Protein AF-A0A0D2MTF6-F1 (afdb_monomer)

Nearest PDB structures (foldseek):
  7ek3-assembly1_A  TM=9.331E-01  e=1.609E-04  Malus domestica
  7ek2-assembly1_A  TM=9.372E-01  e=3.142E-04  Malus domestica
  6ivl-assembly1_D  TM=9.006E-01  e=2.302E-02  Klebsiella pneumoniae
  5x87-assembly1_D  TM=8.669E-01  e=1.948E-02  Klebsiella pneumoniae
  6iv1-assembly1_B  TM=8.746E-01  e=4.021E-02  Klebsiella pneumoniae IS53

Radius of gyration: 13.47 Å; Cα contacts (8 Å, |Δi|>4): 97; chains: 1; bounding box: 33×24×36 Å

Secondary structure (DSSP, 8-state):
--S-GGGTTHHHHHHHHHHHHHHHHHHHTSTT--HHHHHTTTS-HHHHHHHHT-SSHHHHHHHHHHHHHHHTT--HHHHHHHHHHHHHHHHHHH-

Foldseek 3Di:
DQFDPVLPVLVLVLVLLVLLLVLLLVLVPDPNRDSLVSNVVRDDPVLSVQLVPDPQNSVSSLVSNLVSLVVRPGDPVSSVVVVVVSVVSVVSSVD

Solvent-accessible surface area (backbone atoms only — not comparable to full-atom values): 5301 Å² total; per-residue (Å²): 120,80,51,41,82,96,30,48,77,47,54,64,52,42,53,42,32,53,53,43,22,59,51,24,42,59,19,68,77,35,97,85,41,56,47,61,76,72,32,65,88,64,41,54,75,72,57,42,49,56,31,69,74,37,93,56,34,26,48,45,27,48,54,52,37,51,53,46,54,70,69,26,68,42,55,69,69,60,45,53,54,50,52,57,54,50,55,61,50,47,56,71,55,75,109

Mean predicted aligned error: 3.74 Å

Organism: NCBI:txid145388

InterPro domains:
  IPR044669 Voltage-dependent anion channel-forming protein YneE/VCCN1/2-like [PF25539] (6-90)

Structure (mmCIF, N/CA/C/O backbone):
data_AF-A0A0D2MTF6-F1
#
_entry.id   AF-A0A0D2MTF6-F1
#
loop_
_atom_site.group_PDB
_atom_site.id
_atom_site.type_symbol
_atom_site.label_atom_id
_atom_site.label_alt_id
_atom_site.label_comp_id
_atom_site.label_asym_id
_atom_site.label_entity_id
_atom_site.label_seq_id
_atom_site.pdbx_PDB_ins_code
_atom_site.Cartn_x
_atom_site.Cartn_y
_atom_site.Cartn_z
_atom_site.occupancy
_atom_site.B_iso_or_equiv
_atom_site.auth_seq_id
_atom_site.auth_comp_id
_atom_site.auth_asym_id
_atom_site.auth_atom_id
_atom_site.pdbx_PDB_model_num
ATOM 1 N N . MET A 1 1 ? 7.782 7.193 -18.579 1.00 54.69 1 MET A N 1
ATOM 2 C CA . MET A 1 1 ? 6.918 6.540 -17.567 1.00 54.69 1 MET A CA 1
ATOM 3 C C . MET A 1 1 ? 7.709 6.468 -16.273 1.00 54.69 1 MET A C 1
ATOM 5 O O . MET A 1 1 ? 8.910 6.284 -16.370 1.00 54.69 1 MET A O 1
ATOM 9 N N . LEU A 1 2 ? 7.075 6.645 -15.106 1.00 71.19 2 LEU A N 1
ATOM 10 C CA . LEU A 1 2 ? 7.773 6.537 -13.814 1.00 71.19 2 LEU A CA 1
ATOM 11 C C . LEU A 1 2 ? 8.305 5.107 -13.591 1.00 71.19 2 LEU A C 1
ATOM 13 O O . LEU A 1 2 ? 9.431 4.945 -13.153 1.00 71.19 2 LEU A O 1
ATOM 17 N N . PHE A 1 3 ? 7.508 4.097 -13.960 1.00 84.75 3 PHE A N 1
ATOM 18 C CA . PHE A 1 3 ? 7.852 2.677 -13.858 1.00 84.75 3 PHE A CA 1
ATOM 19 C C . PHE A 1 3 ? 8.535 2.181 -15.143 1.00 84.75 3 PHE A C 1
ATOM 21 O O . PHE A 1 3 ? 8.002 2.451 -16.229 1.00 84.75 3 PHE A O 1
ATOM 28 N N . PRO A 1 4 ? 9.650 1.436 -15.041 1.00 87.56 4 PRO A N 1
ATOM 29 C CA . PRO A 1 4 ? 10.208 0.675 -16.152 1.00 87.56 4 PRO A CA 1
ATOM 30 C C . PRO A 1 4 ? 9.193 -0.331 -16.725 1.00 87.56 4 PRO A C 1
ATOM 32 O O . PRO A 1 4 ? 8.354 -0.838 -15.970 1.00 87.56 4 PRO A O 1
ATOM 35 N N . PRO A 1 5 ? 9.238 -0.644 -18.035 1.00 88.38 5 PRO A N 1
ATOM 36 C CA . PRO A 1 5 ? 8.309 -1.586 -18.664 1.00 88.38 5 PRO A CA 1
ATOM 37 C C . PRO A 1 5 ? 8.249 -2.954 -17.973 1.00 88.38 5 PRO A C 1
ATOM 39 O O . PRO A 1 5 ? 7.161 -3.49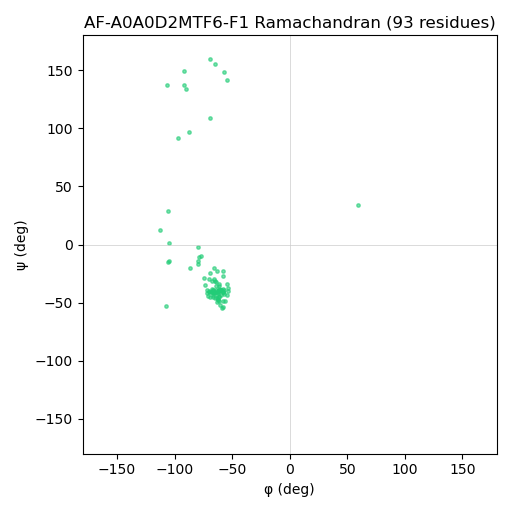5 -17.786 1.00 88.38 5 PRO A O 1
ATOM 42 N N . GLU A 1 6 ? 9.394 -3.477 -17.533 1.00 90.81 6 GLU A N 1
ATOM 43 C CA . GLU A 1 6 ? 9.521 -4.749 -16.814 1.00 90.81 6 GLU A CA 1
ATOM 44 C C . GLU A 1 6 ? 8.800 -4.758 -15.455 1.00 90.81 6 GLU A C 1
ATOM 46 O O . GLU A 1 6 ? 8.391 -5.813 -14.975 1.00 90.81 6 GLU A O 1
ATOM 51 N N . HIS A 1 7 ? 8.563 -3.580 -14.871 1.00 91.19 7 HIS A N 1
ATOM 52 C CA . HIS A 1 7 ? 7.902 -3.398 -13.577 1.00 91.19 7 HIS A CA 1
ATOM 53 C C . HIS A 1 7 ? 6.530 -2.720 -13.698 1.00 91.19 7 HIS A C 1
ATOM 55 O O . HIS A 1 7 ? 5.939 -2.318 -12.694 1.00 91.19 7 HIS A O 1
ATOM 61 N N . ALA A 1 8 ? 5.970 -2.604 -14.907 1.00 89.44 8 ALA A N 1
ATOM 62 C CA . ALA A 1 8 ? 4.698 -1.914 -15.136 1.00 89.44 8 ALA A CA 1
ATOM 63 C C . ALA A 1 8 ? 3.523 -2.510 -14.331 1.00 89.44 8 ALA A C 1
ATOM 65 O O . ALA A 1 8 ? 2.597 -1.784 -13.962 1.00 89.44 8 ALA A O 1
ATOM 66 N N . ALA A 1 9 ? 3.586 -3.806 -14.003 1.00 91.88 9 ALA A N 1
ATOM 67 C CA . ALA A 1 9 ? 2.603 -4.499 -13.169 1.00 91.88 9 ALA A CA 1
ATOM 68 C C . ALA A 1 9 ? 2.563 -4.000 -11.711 1.00 91.88 9 ALA A C 1
ATOM 70 O O . ALA A 1 9 ? 1.548 -4.166 -11.041 1.00 91.88 9 ALA A O 1
ATOM 71 N N . LEU A 1 10 ? 3.617 -3.338 -11.219 1.00 93.06 10 LEU A N 1
ATOM 72 C CA . LEU A 1 10 ? 3.659 -2.793 -9.857 1.00 93.06 10 LEU A CA 1
ATOM 73 C C . LEU A 1 10 ? 2.911 -1.463 -9.721 1.00 93.06 10 LEU A C 1
ATOM 75 O O . LEU A 1 10 ? 2.529 -1.073 -8.619 1.00 93.06 10 LEU A O 1
ATOM 79 N N . LYS A 1 11 ? 2.621 -0.781 -10.832 1.00 91.69 11 LYS A N 1
ATOM 80 C CA . LYS A 1 11 ? 1.828 0.452 -10.823 1.00 91.69 11 LYS A CA 1
ATOM 81 C C . LYS A 1 11 ? 0.407 0.253 -10.263 1.00 91.69 11 LYS A C 1
ATOM 83 O O . LYS A 1 11 ? 0.032 1.014 -9.369 1.00 91.69 11 LYS A O 1
ATOM 88 N N . PRO A 1 12 ? -0.409 -0.711 -10.743 1.00 94.06 12 PRO A N 1
ATOM 89 C CA . PRO A 1 12 ? -1.728 -0.956 -10.159 1.00 94.06 12 PRO A CA 1
ATOM 90 C C . PRO A 1 12 ? -1.647 -1.451 -8.709 1.00 94.06 12 PRO A C 1
ATOM 92 O O . PRO A 1 12 ? -2.514 -1.096 -7.916 1.00 94.06 12 PRO A O 1
ATOM 95 N N . VAL A 1 13 ? -0.589 -2.182 -8.339 1.00 94.81 13 VAL A N 1
ATOM 96 C CA . VAL A 1 13 ? -0.339 -2.599 -6.948 1.00 94.81 13 VAL A CA 1
ATOM 97 C C . VAL A 1 13 ? -0.127 -1.375 -6.054 1.00 94.81 13 VAL A C 1
ATOM 99 O O . VAL A 1 13 ? -0.823 -1.219 -5.053 1.00 94.81 13 VAL A O 1
ATOM 102 N N . LEU A 1 14 ? 0.745 -0.441 -6.449 1.00 93.75 14 LEU A N 1
ATOM 103 C CA . LEU A 1 14 ? 0.976 0.791 -5.690 1.00 93.75 14 LEU A CA 1
ATOM 104 C C . LEU A 1 14 ? -0.299 1.641 -5.576 1.00 93.75 14 LEU A C 1
ATOM 106 O O . LEU A 1 14 ? -0.584 2.196 -4.514 1.00 93.75 14 LEU A O 1
ATOM 110 N N . ALA A 1 15 ? -1.089 1.726 -6.650 1.00 94.19 15 ALA A N 1
ATOM 111 C CA . ALA A 1 15 ? -2.357 2.454 -6.649 1.00 94.19 15 ALA A CA 1
ATOM 112 C C . ALA A 1 15 ? -3.367 1.833 -5.669 1.00 94.19 15 ALA A C 1
ATOM 114 O O . ALA A 1 15 ? -3.969 2.546 -4.866 1.00 94.19 15 ALA A O 1
ATOM 115 N N . ARG A 1 16 ? -3.505 0.503 -5.688 1.00 96.19 16 ARG A N 1
ATOM 116 C CA . ARG A 1 16 ? -4.351 -0.259 -4.763 1.00 96.19 16 ARG A CA 1
ATOM 117 C C . ARG A 1 16 ? -3.958 -0.011 -3.305 1.00 96.19 16 ARG A C 1
ATOM 119 O O . ARG A 1 16 ? -4.817 0.334 -2.493 1.00 96.19 16 ARG A O 1
ATOM 126 N N . TRP A 1 17 ? -2.666 -0.097 -2.990 1.00 96.81 17 TRP A N 1
ATOM 127 C CA . TRP A 1 17 ? -2.158 0.149 -1.638 1.00 96.81 17 TRP A CA 1
ATOM 128 C C . TRP A 1 17 ? -2.301 1.608 -1.190 1.00 96.81 17 TRP A C 1
ATOM 130 O O . TRP A 1 17 ? -2.578 1.855 -0.020 1.00 96.81 17 TRP A O 1
ATOM 140 N N . SER A 1 18 ? -2.236 2.570 -2.116 1.00 94.88 18 SER A N 1
ATOM 141 C CA . SER A 1 18 ? -2.496 3.988 -1.817 1.00 94.88 18 SER A CA 1
ATOM 142 C C . SER A 1 18 ? -3.938 4.218 -1.348 1.00 94.88 18 SER A C 1
ATOM 144 O O . SER A 1 18 ? -4.181 4.931 -0.373 1.00 94.88 18 SER A O 1
ATOM 146 N N . VAL A 1 19 ? -4.915 3.583 -2.009 1.00 95.75 19 VAL A N 1
ATOM 147 C CA . VAL A 1 19 ? -6.324 3.644 -1.584 1.00 95.75 19 VAL A CA 1
ATOM 148 C C . VAL A 1 19 ? -6.508 2.916 -0.251 1.00 95.75 19 VAL A C 1
ATOM 150 O O . VAL A 1 19 ? -7.205 3.422 0.632 1.00 95.75 19 VAL A O 1
ATOM 153 N N . ALA A 1 20 ? -5.859 1.760 -0.080 1.00 96.19 20 ALA A N 1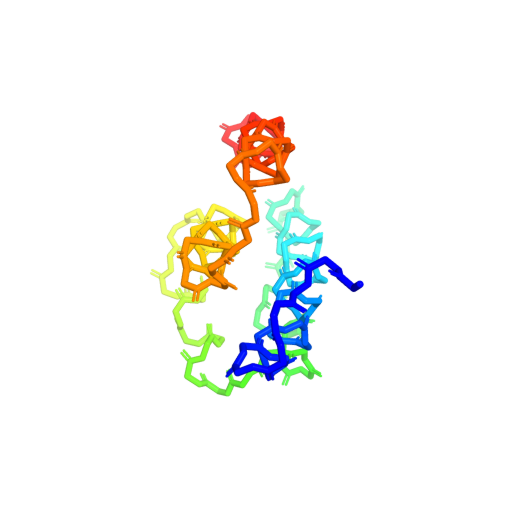
ATOM 154 C CA . ALA A 1 20 ? -5.920 0.998 1.161 1.00 96.19 20 ALA A CA 1
ATOM 155 C C . ALA A 1 20 ? -5.359 1.778 2.359 1.00 96.19 20 ALA A C 1
ATOM 157 O O . ALA A 1 20 ? -5.964 1.755 3.430 1.00 96.19 20 ALA A O 1
ATOM 158 N N . PHE A 1 21 ? -4.270 2.531 2.184 1.00 95.75 21 PHE A N 1
ATOM 159 C CA . PHE A 1 21 ? -3.739 3.426 3.213 1.00 95.75 21 PHE A CA 1
ATOM 160 C C . PHE A 1 21 ? -4.775 4.473 3.646 1.00 95.75 21 PHE A C 1
ATOM 162 O O . PHE A 1 21 ? -5.128 4.543 4.820 1.00 95.75 21 PHE A O 1
ATOM 169 N N . ALA A 1 22 ? -5.344 5.235 2.708 1.00 94.31 22 ALA A N 1
ATOM 170 C CA . ALA A 1 22 ? -6.309 6.283 3.050 1.00 94.31 22 ALA A CA 1
ATOM 171 C C . ALA A 1 22 ? -7.551 5.727 3.776 1.00 94.31 22 ALA A C 1
ATOM 173 O O . ALA A 1 22 ? -8.069 6.329 4.720 1.00 94.31 22 ALA A O 1
ATOM 174 N N . ARG A 1 23 ? -8.032 4.553 3.347 1.00 94.94 23 ARG A N 1
ATOM 175 C CA . ARG A 1 23 ? -9.195 3.876 3.939 1.00 94.94 23 ARG A CA 1
ATOM 176 C C . ARG A 1 23 ? -8.888 3.289 5.311 1.00 94.94 23 ARG A C 1
ATOM 178 O O . ARG A 1 23 ? -9.700 3.451 6.220 1.00 94.94 23 ARG A O 1
ATOM 185 N N . SER A 1 24 ? -7.720 2.670 5.468 1.00 93.62 24 SER A N 1
ATOM 186 C CA . SER A 1 24 ? -7.277 2.130 6.753 1.00 93.62 24 SER A CA 1
ATOM 187 C C . SER A 1 24 ? -7.012 3.228 7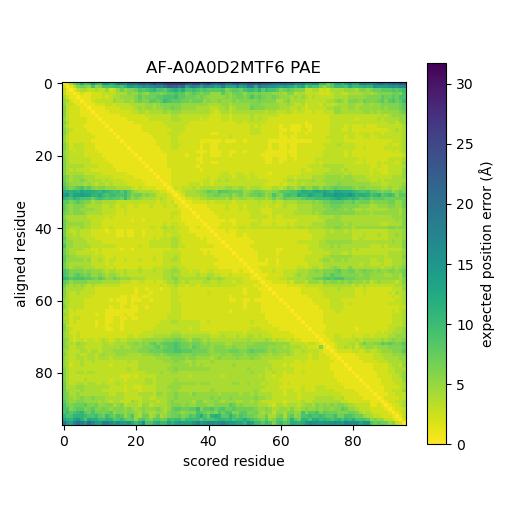.770 1.00 93.62 24 SER A C 1
ATOM 189 O O . SER A 1 24 ? -7.437 3.071 8.905 1.00 93.62 24 SER A O 1
ATOM 191 N N . LEU A 1 25 ? -6.427 4.359 7.369 1.00 92.75 25 LEU A N 1
ATOM 192 C CA . LEU A 1 25 ? -6.257 5.525 8.236 1.00 92.75 25 LEU A CA 1
ATOM 193 C C . LEU A 1 25 ? -7.612 6.071 8.702 1.00 92.75 25 LEU A C 1
ATOM 195 O O . LEU A 1 25 ? -7.839 6.239 9.896 1.00 92.75 25 LEU A O 1
ATOM 199 N N . LYS A 1 26 ? -8.557 6.272 7.774 1.00 91.44 26 LYS A N 1
ATOM 200 C CA . L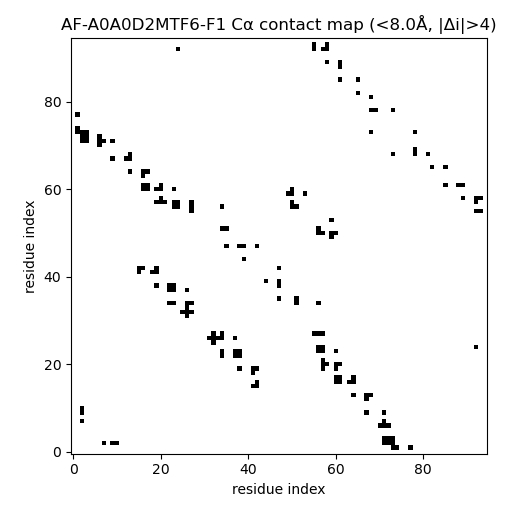YS A 1 26 ? -9.915 6.730 8.106 1.00 91.44 26 LYS A CA 1
ATOM 201 C C . LYS A 1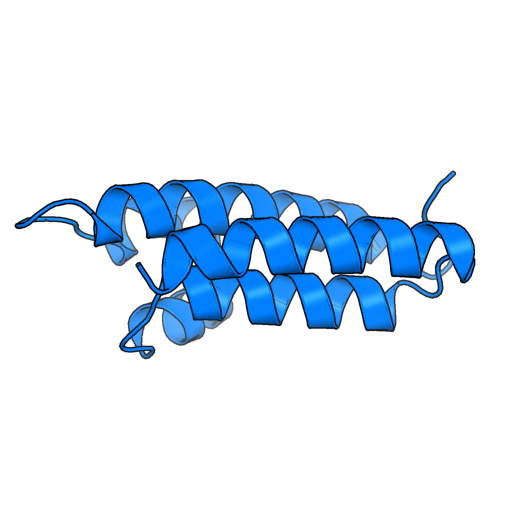 26 ? -10.619 5.789 9.091 1.00 91.44 26 LYS A C 1
ATOM 203 O O . LYS A 1 26 ? -11.309 6.267 9.984 1.00 91.44 26 LYS A O 1
ATOM 208 N N . ALA A 1 27 ? -10.494 4.475 8.904 1.00 91.44 27 ALA A N 1
ATOM 209 C CA . ALA A 1 27 ? -11.057 3.493 9.827 1.00 91.44 27 ALA A CA 1
ATOM 210 C C . ALA A 1 27 ? -10.319 3.504 11.174 1.00 91.44 27 ALA A C 1
ATOM 212 O O . ALA A 1 27 ? -10.963 3.477 12.210 1.00 91.44 27 ALA A O 1
ATOM 213 N N . HIS A 1 28 ? -8.990 3.615 11.170 1.00 88.44 28 HIS A N 1
ATOM 214 C CA . HIS A 1 28 ? -8.168 3.630 12.381 1.00 88.44 28 HIS A CA 1
ATOM 215 C C . HIS A 1 28 ? -8.484 4.810 13.310 1.00 88.44 28 HIS A C 1
ATOM 217 O O . HIS A 1 28 ? -8.453 4.650 14.522 1.00 88.44 28 HIS A O 1
ATOM 223 N N . LEU A 1 29 ? -8.838 5.966 12.742 1.00 88.69 29 LEU A N 1
ATOM 224 C CA . LEU A 1 29 ? -9.209 7.173 13.488 1.00 88.69 29 LEU A CA 1
ATOM 225 C C . LEU A 1 29 ? -10.657 7.166 14.019 1.00 88.69 29 LEU A C 1
ATOM 227 O O . LEU A 1 29 ? -11.079 8.131 14.651 1.00 88.69 29 LEU A O 1
ATOM 231 N N . ARG A 1 30 ? -11.453 6.130 13.729 1.00 89.75 30 ARG A N 1
ATOM 232 C CA . ARG A 1 30 ? -12.847 6.006 14.185 1.00 89.75 30 ARG A CA 1
ATOM 233 C C . ARG A 1 30 ? -12.939 4.953 15.282 1.00 89.75 30 ARG A C 1
ATOM 235 O O . ARG A 1 30 ? -12.389 3.870 15.117 1.00 89.75 30 ARG A O 1
ATOM 242 N N . GLU A 1 31 ? -13.699 5.238 16.339 1.00 79.25 31 GLU A N 1
ATOM 243 C CA . GLU A 1 31 ? -13.911 4.296 17.453 1.00 79.25 31 GLU A CA 1
ATOM 244 C C . GLU A 1 31 ? -14.490 2.949 16.977 1.00 79.25 31 GLU A C 1
ATOM 246 O O . GLU A 1 31 ? -14.009 1.900 17.394 1.00 79.25 31 GLU A O 1
ATOM 251 N N . ASP A 1 32 ? -15.419 2.974 16.012 1.00 86.00 32 ASP A N 1
ATOM 252 C CA . ASP A 1 32 ? -16.067 1.780 15.439 1.00 86.00 32 ASP A CA 1
ATOM 253 C C . ASP A 1 32 ? -15.559 1.430 14.024 1.00 86.00 32 ASP A C 1
ATOM 255 O O . ASP A 1 32 ? -16.296 0.934 13.167 1.00 86.00 32 ASP A O 1
ATOM 259 N N . GLY A 1 33 ? -14.307 1.765 13.710 1.00 84.50 33 GLY A N 1
ATOM 260 C CA . GLY A 1 33 ? -13.752 1.554 12.377 1.00 84.50 33 GLY A CA 1
ATOM 261 C C . GLY A 1 33 ? -13.528 0.082 12.020 1.00 84.50 33 GLY A C 1
ATOM 262 O O . GLY A 1 33 ? -12.565 -0.534 12.474 1.00 84.50 33 GLY A O 1
ATOM 263 N N . ASP A 1 34 ? -14.337 -0.460 11.106 1.00 89.75 34 ASP A N 1
ATOM 264 C CA . ASP A 1 34 ? -14.094 -1.781 10.516 1.00 89.75 34 ASP A CA 1
ATOM 265 C C . ASP A 1 34 ? -13.188 -1.682 9.277 1.00 89.75 34 ASP A C 1
ATOM 267 O O . ASP A 1 34 ? -13.622 -1.407 8.152 1.00 89.75 34 ASP A O 1
ATOM 271 N N . VAL A 1 35 ? -11.892 -1.923 9.491 1.00 90.69 35 VAL A N 1
ATOM 272 C CA . VAL A 1 35 ? -10.901 -1.920 8.408 1.00 90.69 35 VAL A CA 1
ATOM 273 C C . VAL A 1 35 ? -11.149 -3.029 7.388 1.00 90.69 35 VAL A C 1
ATOM 275 O O . VAL A 1 35 ? -10.844 -2.849 6.211 1.00 90.69 35 VAL A O 1
ATOM 278 N N . ALA A 1 36 ? -11.675 -4.179 7.819 1.00 91.12 36 ALA A N 1
ATOM 279 C CA . ALA A 1 36 ? -11.865 -5.317 6.936 1.00 91.12 36 ALA A CA 1
ATOM 280 C C . ALA A 1 36 ? -12.996 -5.019 5.949 1.00 91.12 36 ALA A C 1
ATOM 282 O O . ALA A 1 36 ? -12.828 -5.197 4.740 1.00 91.12 36 ALA A O 1
ATOM 283 N N . ALA A 1 37 ? -14.099 -4.462 6.456 1.00 92.19 37 ALA A N 1
ATOM 284 C CA . ALA A 1 37 ? -15.226 -4.043 5.637 1.00 92.19 37 ALA A CA 1
ATOM 285 C C . ALA A 1 37 ? -14.850 -2.952 4.620 1.00 92.19 37 ALA A C 1
ATOM 287 O O . ALA A 1 37 ? -15.298 -3.012 3.474 1.00 92.19 37 ALA A O 1
ATOM 288 N N . GLU A 1 38 ? -14.014 -1.981 5.008 1.00 93.44 38 GLU A N 1
ATOM 289 C CA . GLU A 1 38 ? -13.565 -0.906 4.108 1.00 93.44 38 GLU A CA 1
ATOM 290 C C . GLU A 1 38 ? -12.612 -1.403 3.009 1.00 93.44 38 GLU A C 1
ATOM 292 O O . GLU A 1 38 ? -12.579 -0.812 1.930 1.00 93.44 38 GLU A O 1
ATOM 297 N N . LEU A 1 39 ? -11.835 -2.463 3.261 1.00 95.69 39 LEU A N 1
ATOM 298 C CA . LEU A 1 39 ? -10.751 -2.901 2.374 1.00 95.69 39 LEU A CA 1
ATOM 299 C C . LEU A 1 39 ? -11.057 -4.150 1.534 1.00 95.69 39 LEU A C 1
ATOM 301 O O . LEU A 1 39 ? -10.343 -4.388 0.563 1.00 95.69 39 LEU A O 1
ATOM 305 N N . GLN A 1 40 ? -12.113 -4.912 1.836 1.00 95.00 40 GLN A N 1
ATOM 306 C CA . GLN A 1 40 ? -12.443 -6.186 1.165 1.00 95.00 40 GLN A CA 1
ATOM 307 C C . GLN A 1 40 ? -12.650 -6.111 -0.359 1.00 95.00 40 GLN A C 1
ATOM 309 O O . GLN A 1 40 ? -12.525 -7.119 -1.048 1.00 95.00 40 GLN A O 1
ATOM 314 N N . HIS A 1 41 ? -12.977 -4.932 -0.894 1.00 94.88 41 HIS A N 1
ATOM 315 C CA . HIS A 1 41 ? -13.151 -4.706 -2.337 1.00 94.88 41 HIS A CA 1
ATOM 316 C C . HIS A 1 41 ? -11.977 -3.952 -2.973 1.00 94.88 41 HIS A C 1
ATOM 318 O O . HIS A 1 41 ? -12.014 -3.637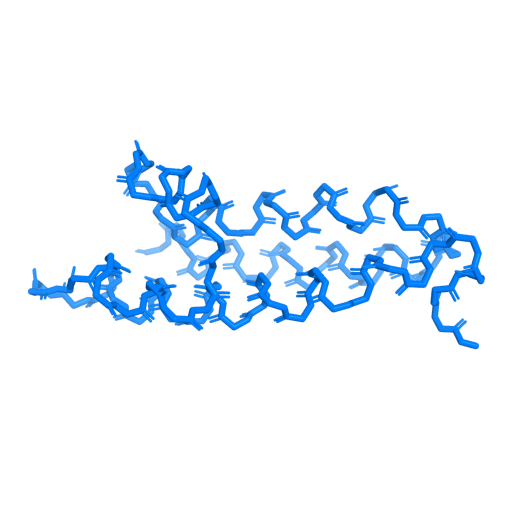 -4.160 1.00 94.88 41 HIS A O 1
ATOM 324 N N . ILE A 1 42 ? -10.956 -3.627 -2.177 1.00 96.06 42 ILE A N 1
ATOM 325 C CA . ILE A 1 42 ? -9.756 -2.911 -2.611 1.00 96.06 42 ILE A CA 1
ATOM 326 C C . ILE A 1 42 ? -8.582 -3.878 -2.653 1.00 96.06 42 ILE A C 1
ATOM 328 O O . ILE A 1 42 ? -7.917 -3.961 -3.679 1.00 96.06 42 ILE A O 1
ATOM 332 N N . LEU A 1 43 ? -8.333 -4.584 -1.549 1.00 96.31 43 LEU A N 1
ATOM 333 C CA . LEU A 1 43 ? -7.215 -5.505 -1.379 1.00 96.31 43 LEU A CA 1
ATOM 334 C C . LEU A 1 43 ? -7.595 -6.930 -1.776 1.00 96.31 43 LEU A C 1
ATOM 336 O O . LEU A 1 43 ? -8.736 -7.358 -1.609 1.00 96.31 43 LEU A O 1
ATOM 340 N N . GLU A 1 44 ? -6.614 -7.686 -2.259 1.00 95.62 44 GLU A N 1
ATOM 341 C CA . GLU A 1 44 ? -6.763 -9.131 -2.396 1.00 95.62 44 GLU A CA 1
ATOM 342 C C . GLU A 1 44 ? -6.912 -9.795 -1.018 1.00 95.62 44 GLU A C 1
ATOM 344 O O . GLU A 1 44 ? -6.414 -9.263 -0.024 1.00 95.62 44 GLU A O 1
ATOM 349 N N . PRO A 1 45 ? -7.537 -10.986 -0.921 1.00 94.94 45 PRO A N 1
ATOM 350 C CA . PRO A 1 45 ? -7.783 -11.630 0.371 1.00 94.94 45 PRO A CA 1
ATOM 351 C C . PRO A 1 45 ? -6.526 -11.796 1.238 1.00 94.94 45 PRO A C 1
ATOM 353 O O . PRO A 1 45 ? -6.576 -11.615 2.453 1.00 94.94 45 PRO A O 1
ATOM 356 N N . HIS A 1 46 ? -5.385 -12.101 0.616 1.00 94.25 46 HIS A N 1
ATOM 357 C CA . HIS A 1 46 ? -4.118 -12.264 1.326 1.00 94.25 46 HIS A CA 1
ATOM 358 C C . HIS A 1 46 ? -3.523 -10.921 1.788 1.00 94.25 46 HIS A C 1
ATOM 360 O O . HIS A 1 46 ? -2.948 -10.843 2.869 1.00 94.25 46 HIS A O 1
ATOM 366 N N . GLU A 1 47 ? -3.695 -9.852 1.010 1.00 95.62 47 GLU A N 1
ATOM 367 C CA . GLU A 1 47 ? -3.271 -8.497 1.375 1.00 95.62 47 GLU A CA 1
ATOM 368 C C . GLU A 1 47 ? -4.137 -7.940 2.512 1.00 95.62 47 GLU A C 1
ATOM 370 O O . GLU A 1 47 ? -3.629 -7.334 3.456 1.00 95.62 47 GLU A O 1
ATOM 375 N N . LEU A 1 48 ? -5.447 -8.196 2.455 1.00 95.94 48 LEU A N 1
ATOM 376 C CA . LEU A 1 48 ? -6.385 -7.832 3.509 1.00 95.94 48 LEU A CA 1
ATOM 377 C C . LEU A 1 48 ? -6.018 -8.500 4.833 1.00 95.94 48 LEU A C 1
ATOM 379 O O . LEU A 1 48 ? -6.022 -7.838 5.870 1.00 95.94 48 LEU A O 1
ATOM 383 N N . ALA A 1 49 ? -5.668 -9.788 4.794 1.00 93.44 49 ALA A N 1
ATOM 384 C CA . ALA A 1 49 ? -5.234 -10.523 5.974 1.00 93.44 49 ALA A CA 1
ATOM 385 C C . ALA A 1 49 ? -4.007 -9.870 6.630 1.00 93.44 49 ALA A C 1
ATOM 387 O O . ALA A 1 49 ? -3.984 -9.726 7.850 1.00 93.44 49 ALA A O 1
ATOM 388 N N . VAL A 1 50 ? -3.039 -9.399 5.830 1.00 92.00 50 VAL A N 1
ATOM 389 C CA . VAL A 1 50 ? -1.856 -8.675 6.329 1.00 92.00 50 VAL A CA 1
ATOM 390 C C . VAL A 1 50 ? -2.250 -7.385 7.048 1.00 92.00 50 VAL A C 1
ATOM 392 O O . VAL A 1 50 ? -1.727 -7.101 8.125 1.00 92.00 50 VAL A O 1
ATOM 395 N N . VAL A 1 51 ? -3.170 -6.594 6.492 1.00 93.44 51 VAL A N 1
ATOM 396 C CA . VAL A 1 51 ? -3.605 -5.344 7.140 1.00 93.44 51 VAL A CA 1
ATOM 397 C C . VAL A 1 51 ? -4.408 -5.633 8.406 1.00 93.44 51 VAL A C 1
ATOM 399 O O . VAL A 1 51 ? -4.161 -5.019 9.441 1.00 93.44 51 VAL A O 1
ATOM 402 N N . ALA A 1 52 ? -5.343 -6.582 8.347 1.00 90.19 52 ALA A N 1
ATOM 403 C CA . ALA A 1 52 ? -6.224 -6.921 9.459 1.00 90.19 52 ALA A CA 1
ATOM 404 C C . ALA A 1 52 ? -5.475 -7.530 10.656 1.00 90.19 52 ALA A C 1
ATOM 406 O O . ALA A 1 52 ? -5.899 -7.335 11.794 1.00 90.19 52 ALA A O 1
ATOM 407 N N . SER A 1 53 ? -4.357 -8.227 10.420 1.00 90.56 53 SER A N 1
ATOM 408 C CA . SER A 1 53 ? -3.531 -8.809 11.484 1.00 90.56 53 SER A CA 1
ATOM 409 C C . SER A 1 53 ? -2.608 -7.806 12.182 1.00 90.56 53 SER A C 1
ATOM 411 O O . SER A 1 53 ? -1.995 -8.150 13.190 1.00 90.56 53 SER A O 1
ATOM 413 N N . ASN A 1 54 ? -2.454 -6.589 11.652 1.00 90.25 54 ASN A N 1
ATOM 414 C CA . ASN A 1 54 ? -1.574 -5.573 12.224 1.00 90.25 54 ASN A CA 1
ATOM 415 C C . ASN A 1 54 ? -2.321 -4.665 13.208 1.00 90.25 54 ASN A C 1
ATOM 417 O O . ASN A 1 54 ? -3.421 -4.191 12.929 1.00 90.25 54 ASN A O 1
ATOM 421 N N . ALA A 1 55 ? -1.688 -4.360 14.346 1.00 86.38 55 ALA A N 1
ATOM 422 C CA . ALA A 1 55 ? -2.234 -3.418 15.326 1.00 86.38 55 ALA A CA 1
ATOM 423 C C . ALA A 1 55 ? -2.372 -2.009 14.722 1.00 86.38 55 ALA A C 1
ATOM 425 O O . ALA A 1 55 ? -3.434 -1.385 14.805 1.00 86.38 55 ALA A O 1
ATOM 426 N N . ASN A 1 56 ? -1.316 -1.555 14.038 1.00 89.50 56 ASN A N 1
ATOM 427 C CA . ASN A 1 56 ? -1.321 -0.328 13.254 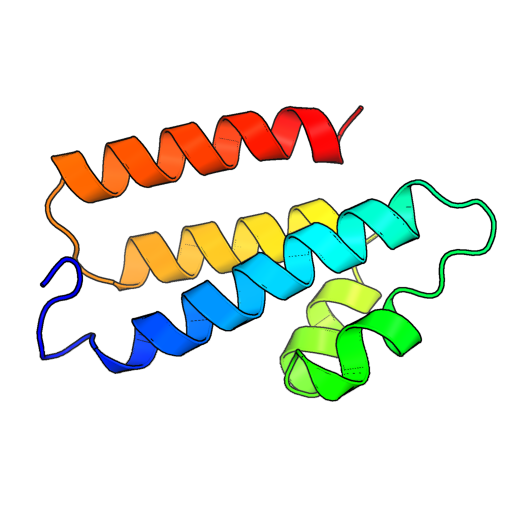1.00 89.50 56 ASN A CA 1
ATOM 428 C C . ASN A 1 56 ? -1.577 -0.651 11.770 1.00 89.50 56 ASN A C 1
ATOM 430 O O . ASN A 1 56 ? -0.673 -0.951 10.989 1.00 89.50 56 ASN A O 1
ATOM 434 N N . ARG A 1 57 ? -2.858 -0.632 11.405 1.00 92.00 57 ARG A N 1
ATOM 435 C CA . ARG A 1 57 ? -3.374 -0.974 10.071 1.00 92.00 57 ARG A CA 1
ATOM 436 C C . ARG A 1 57 ? -2.909 -0.008 8.967 1.00 92.00 57 ARG A C 1
ATOM 438 O O . ARG A 1 57 ? -2.477 -0.508 7.928 1.00 92.00 57 ARG A O 1
ATOM 445 N N . PRO A 1 58 ? -2.956 1.331 9.142 1.00 93.25 58 PRO A N 1
ATOM 446 C CA . PRO A 1 58 ? -2.434 2.243 8.124 1.00 93.25 58 PRO A CA 1
ATOM 447 C C . PRO A 1 58 ? -0.926 2.090 7.920 1.00 93.25 58 PRO A C 1
ATOM 449 O O . PRO A 1 58 ? -0.468 2.115 6.777 1.00 93.25 58 PRO A O 1
ATOM 452 N N . LEU A 1 59 ? -0.162 1.825 8.985 1.00 93.38 59 LEU A N 1
ATOM 453 C CA . LEU A 1 59 ? 1.267 1.544 8.862 1.00 93.38 59 LEU A CA 1
ATOM 454 C C . LEU A 1 59 ? 1.541 0.281 8.029 1.00 93.38 59 LEU A C 1
ATOM 456 O O . LEU A 1 59 ? 2.440 0.286 7.192 1.00 93.38 59 LEU A O 1
ATOM 460 N N . ALA A 1 60 ? 0.742 -0.779 8.184 1.00 93.75 60 ALA A N 1
ATOM 461 C CA . ALA A 1 60 ? 0.879 -1.986 7.364 1.00 93.75 60 ALA A CA 1
ATOM 462 C C . ALA A 1 60 ? 0.697 -1.698 5.859 1.00 93.75 60 ALA A C 1
ATOM 464 O O . ALA A 1 60 ? 1.442 -2.226 5.030 1.00 93.75 60 ALA A O 1
ATOM 465 N N . ALA A 1 61 ? -0.248 -0.820 5.501 1.00 95.50 61 ALA A N 1
ATOM 466 C CA . ALA A 1 61 ? -0.432 -0.385 4.118 1.00 95.50 61 ALA A CA 1
ATOM 467 C C . ALA A 1 61 ? 0.761 0.444 3.605 1.00 95.50 61 ALA A C 1
ATOM 469 O O . ALA A 1 61 ? 1.223 0.209 2.488 1.00 95.50 61 ALA A O 1
ATOM 470 N N . LEU A 1 62 ? 1.314 1.349 4.422 1.00 94.94 62 LEU A N 1
ATOM 471 C CA . LEU A 1 62 ? 2.516 2.120 4.068 1.00 94.94 62 LEU A CA 1
ATOM 472 C C . LEU A 1 62 ? 3.736 1.223 3.843 1.00 94.94 62 LEU A C 1
ATOM 474 O O . LEU A 1 62 ? 4.465 1.404 2.869 1.00 94.94 62 LEU A O 1
ATOM 478 N N . GLN A 1 63 ? 3.930 0.206 4.683 1.00 94.06 63 GLN A N 1
ATOM 479 C CA . GLN A 1 63 ? 5.009 -0.768 4.509 1.00 94.06 63 GLN A CA 1
ATOM 480 C C . GLN A 1 63 ? 4.875 -1.538 3.188 1.00 94.06 63 GLN A C 1
ATOM 482 O O . GLN A 1 63 ? 5.876 -1.792 2.515 1.00 94.06 63 GLN A O 1
ATOM 487 N N . ALA A 1 64 ? 3.652 -1.886 2.779 1.00 95.38 64 ALA A N 1
ATOM 488 C CA . ALA A 1 64 ? 3.413 -2.512 1.482 1.00 95.38 64 ALA A CA 1
ATOM 489 C C . ALA A 1 64 ? 3.701 -1.555 0.308 1.00 95.38 64 ALA A C 1
ATOM 491 O O . ALA A 1 64 ? 4.297 -1.969 -0.691 1.00 95.38 64 ALA A O 1
ATOM 492 N N . MET A 1 65 ? 3.356 -0.267 0.439 1.00 95.06 65 MET A N 1
ATOM 493 C CA . MET A 1 65 ? 3.714 0.761 -0.548 1.00 95.06 65 MET A CA 1
ATOM 494 C C . MET A 1 65 ? 5.232 0.916 -0.676 1.00 95.06 65 MET A C 1
ATOM 496 O O . MET A 1 65 ? 5.744 0.872 -1.793 1.00 95.06 65 MET A O 1
ATOM 500 N N . SER A 1 66 ? 5.948 1.023 0.448 1.00 94.44 66 SER A N 1
ATOM 501 C CA . SER A 1 66 ? 7.413 1.125 0.482 1.00 94.44 66 SER A CA 1
ATOM 502 C C . SER A 1 66 ? 8.068 -0.061 -0.231 1.00 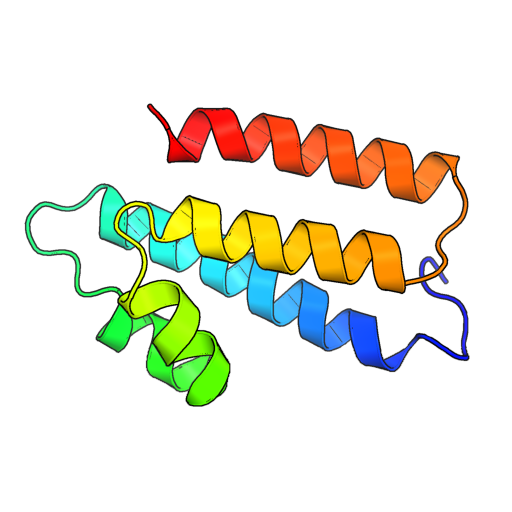94.44 66 SER A C 1
ATOM 504 O O . SER A 1 66 ? 8.844 0.129 -1.165 1.00 94.44 66 SER A O 1
ATOM 506 N N . ARG A 1 67 ? 7.650 -1.297 0.084 1.00 94.38 67 ARG A N 1
ATOM 507 C CA . ARG A 1 67 ? 8.143 -2.506 -0.603 1.00 94.38 67 ARG A CA 1
ATOM 508 C C . ARG A 1 67 ? 7.860 -2.488 -2.106 1.00 94.38 67 ARG A C 1
ATOM 510 O O . ARG A 1 67 ? 8.708 -2.905 -2.890 1.00 94.38 67 ARG A O 1
ATOM 517 N N . THR A 1 68 ? 6.688 -1.995 -2.511 1.00 93.94 68 THR A N 1
ATOM 518 C CA . THR A 1 68 ? 6.317 -1.880 -3.930 1.00 93.94 68 THR A CA 1
ATOM 519 C C . THR A 1 68 ? 7.211 -0.875 -4.657 1.00 93.94 68 THR A C 1
ATOM 521 O O . THR A 1 68 ? 7.640 -1.143 -5.776 1.00 93.94 68 THR A O 1
ATOM 524 N N . ILE A 1 69 ? 7.525 0.257 -4.023 1.00 92.69 69 ILE A N 1
ATOM 525 C CA . ILE A 1 69 ? 8.413 1.290 -4.571 1.00 92.69 69 ILE A CA 1
ATOM 526 C C . ILE A 1 69 ? 9.845 0.767 -4.688 1.00 92.69 69 ILE A C 1
ATOM 528 O O . ILE A 1 69 ? 10.448 0.900 -5.752 1.00 92.69 69 ILE A O 1
ATOM 532 N N . SER A 1 70 ? 10.362 0.091 -3.657 1.00 91.94 70 SER A N 1
ATOM 533 C CA . SER A 1 70 ? 11.697 -0.519 -3.704 1.00 91.94 70 SER A CA 1
ATOM 534 C C . SER A 1 70 ? 11.818 -1.582 -4.804 1.00 91.94 70 SER A C 1
ATOM 536 O O . SER A 1 70 ? 12.859 -1.687 -5.445 1.00 91.94 70 SER A O 1
ATOM 538 N N . ALA A 1 71 ? 10.753 -2.348 -5.059 1.00 91.62 71 ALA A N 1
ATOM 539 C CA . ALA A 1 71 ? 10.722 -3.368 -6.109 1.00 91.62 71 ALA A CA 1
ATOM 540 C C . ALA A 1 71 ? 10.483 -2.802 -7.522 1.00 91.62 71 ALA A C 1
ATOM 542 O O . ALA A 1 71 ? 10.685 -3.508 -8.505 1.00 91.62 71 ALA A O 1
ATOM 543 N N . ALA A 1 72 ? 10.044 -1.547 -7.647 1.00 89.62 72 ALA A N 1
ATOM 544 C CA . ALA A 1 72 ? 9.639 -0.963 -8.923 1.00 89.62 72 ALA A CA 1
ATOM 545 C C . ALA A 1 72 ? 10.801 -0.545 -9.832 1.00 89.62 72 ALA A C 1
ATOM 547 O O . ALA A 1 72 ? 10.560 -0.202 -10.990 1.00 89.62 72 ALA A O 1
ATOM 548 N N . GLY A 1 73 ? 12.042 -0.555 -9.335 1.00 87.38 73 GLY A N 1
ATOM 549 C CA . GL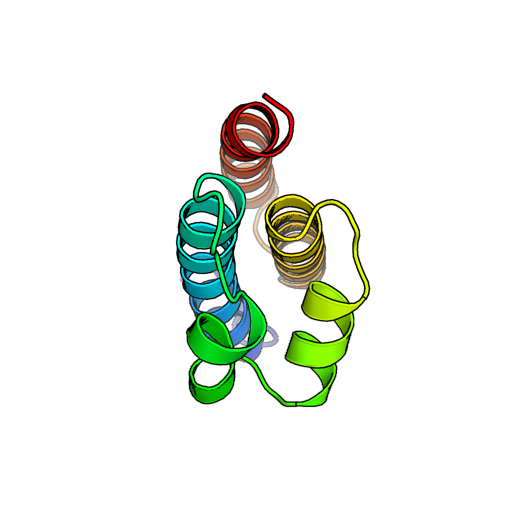Y A 1 73 ? 13.221 -0.185 -10.123 1.00 87.38 73 GLY A CA 1
ATOM 550 C C . GLY A 1 73 ? 13.151 1.243 -10.674 1.00 87.38 73 GLY A C 1
ATOM 551 O O . GLY A 1 73 ? 13.584 1.490 -11.797 1.00 87.38 73 GLY A O 1
ATOM 552 N N . LEU A 1 74 ? 12.540 2.169 -9.927 1.00 88.88 74 LEU A N 1
ATOM 553 C CA . LEU A 1 74 ? 12.435 3.571 -10.333 1.00 88.88 74 LEU A CA 1
ATOM 554 C C . LEU A 1 74 ? 13.812 4.248 -10.285 1.00 88.88 74 LEU A C 1
ATOM 556 O O . LEU A 1 74 ? 14.718 3.814 -9.571 1.00 88.88 74 LEU A O 1
ATOM 560 N N . ASP A 1 75 ? 13.944 5.357 -11.011 1.00 90.25 75 ASP A N 1
ATOM 561 C CA . ASP A 1 75 ? 15.106 6.240 -10.889 1.00 90.25 75 ASP A CA 1
ATOM 562 C C . ASP A 1 75 ? 15.315 6.682 -9.420 1.00 90.25 75 ASP A C 1
ATOM 564 O O . ASP A 1 75 ? 14.325 6.971 -8.738 1.00 90.25 75 ASP A O 1
ATOM 568 N N . PRO A 1 76 ? 16.564 6.791 -8.919 1.00 89.19 76 PRO A N 1
ATOM 569 C CA . PRO A 1 76 ? 16.832 7.129 -7.521 1.00 89.19 76 PRO A CA 1
ATOM 570 C C . PRO A 1 76 ? 16.158 8.417 -7.033 1.00 89.19 76 PRO A C 1
ATOM 572 O O . PRO A 1 76 ? 15.736 8.485 -5.879 1.00 89.19 76 PRO A O 1
ATOM 575 N N . ILE A 1 77 ? 16.006 9.428 -7.897 1.00 90.12 77 ILE A N 1
ATOM 576 C CA . ILE A 1 77 ? 15.334 10.683 -7.537 1.00 90.12 77 ILE A CA 1
ATOM 577 C C . ILE A 1 77 ? 13.831 10.444 -7.367 1.00 90.12 77 ILE A C 1
ATOM 579 O O . ILE A 1 77 ? 13.213 10.990 -6.452 1.00 90.12 77 ILE A O 1
ATOM 583 N N . ALA A 1 78 ? 13.226 9.632 -8.236 1.00 88.19 78 ALA A N 1
ATOM 584 C CA . ALA A 1 78 ? 11.817 9.268 -8.130 1.00 88.19 78 ALA A CA 1
ATOM 585 C C . ALA A 1 78 ? 11.540 8.416 -6.882 1.00 88.19 78 ALA A C 1
ATOM 587 O O . ALA A 1 78 ? 10.576 8.699 -6.174 1.00 88.19 78 ALA A O 1
ATOM 588 N N . THR A 1 79 ? 12.400 7.435 -6.592 1.00 90.56 79 THR A N 1
ATOM 589 C CA . THR A 1 79 ? 12.336 6.611 -5.374 1.00 90.56 79 THR A CA 1
ATOM 590 C C . THR A 1 79 ? 12.412 7.484 -4.128 1.00 90.56 79 THR A C 1
ATOM 592 O O . THR A 1 79 ? 11.477 7.490 -3.335 1.00 90.56 79 THR A O 1
ATOM 595 N N . SER A 1 80 ? 13.442 8.332 -4.024 1.00 90.88 80 SER A N 1
ATOM 596 C CA . SER A 1 80 ? 13.627 9.221 -2.871 1.00 90.88 80 SER A CA 1
ATOM 597 C C . SER A 1 80 ? 12.436 10.162 -2.653 1.00 90.88 80 SER A C 1
ATOM 599 O O . SER A 1 80 ? 11.998 10.355 -1.522 1.00 90.88 80 SER A O 1
ATOM 601 N N . ARG A 1 81 ? 11.855 10.717 -3.725 1.00 90.62 81 ARG A N 1
ATOM 602 C CA . ARG A 1 81 ? 10.651 11.560 -3.617 1.00 90.62 81 ARG A CA 1
ATOM 603 C C . ARG A 1 81 ? 9.440 10.795 -3.092 1.00 90.62 81 ARG A C 1
ATOM 605 O O . ARG A 1 81 ? 8.644 11.367 -2.355 1.00 90.62 81 ARG A O 1
ATOM 612 N N . LEU A 1 82 ? 9.262 9.544 -3.510 1.00 90.81 82 LEU A N 1
ATOM 613 C CA . LEU A 1 82 ? 8.159 8.720 -3.027 1.00 90.81 82 LEU A CA 1
ATOM 614 C C . LEU A 1 82 ? 8.371 8.299 -1.575 1.00 90.81 82 LEU A C 1
ATOM 616 O O . LEU A 1 82 ? 7.410 8.353 -0.816 1.00 90.81 82 LEU A O 1
ATOM 620 N N . ASP A 1 83 ? 9.599 7.974 -1.177 1.00 90.56 83 ASP A N 1
ATOM 621 C CA . ASP A 1 83 ? 9.923 7.636 0.211 1.00 90.56 83 ASP A CA 1
ATOM 622 C C . ASP A 1 83 ? 9.628 8.810 1.157 1.00 90.56 83 ASP A C 1
ATOM 624 O O . ASP A 1 83 ? 8.917 8.632 2.141 1.00 90.56 83 ASP A O 1
ATOM 628 N N . ILE A 1 84 ? 10.019 10.039 0.795 1.00 91.25 84 ILE A N 1
ATOM 629 C CA . ILE A 1 84 ? 9.684 11.255 1.567 1.00 91.25 84 ILE A CA 1
ATOM 630 C C . ILE A 1 84 ? 8.160 11.434 1.720 1.00 91.25 84 ILE A C 1
ATOM 632 O O . ILE A 1 84 ? 7.661 11.847 2.773 1.00 91.25 84 ILE A O 1
ATOM 636 N N . ASN A 1 85 ? 7.386 11.115 0.677 1.00 90.06 85 ASN A N 1
ATOM 637 C CA . ASN A 1 85 ? 5.926 11.170 0.763 1.00 90.06 85 ASN A CA 1
ATOM 638 C C . ASN A 1 85 ? 5.379 10.112 1.735 1.00 90.06 85 ASN A C 1
ATOM 640 O O . ASN A 1 85 ? 4.441 10.403 2.476 1.00 90.06 85 ASN A O 1
ATOM 644 N N . LEU A 1 86 ? 5.952 8.901 1.748 1.00 91.00 86 LEU A N 1
ATOM 645 C CA . LEU A 1 86 ? 5.556 7.850 2.690 1.00 91.00 86 LEU A CA 1
ATOM 646 C C . LEU A 1 86 ? 5.883 8.225 4.137 1.00 91.00 86 LEU A C 1
ATOM 648 O O . LEU A 1 86 ? 5.034 8.032 5.002 1.00 91.00 86 LEU A O 1
ATOM 652 N N . GLU A 1 87 ? 7.054 8.809 4.393 1.00 89.31 87 GLU A N 1
ATOM 653 C CA . GLU A 1 87 ? 7.449 9.295 5.724 1.00 89.31 87 GLU A CA 1
ATOM 654 C C . GLU A 1 87 ? 6.455 10.338 6.256 1.00 89.31 87 GLU A C 1
ATOM 656 O O . GLU A 1 87 ? 6.042 10.297 7.415 1.00 89.31 87 GLU A O 1
ATOM 661 N N . THR A 1 88 ? 5.988 11.240 5.386 1.00 87.31 88 THR A N 1
ATOM 662 C CA . THR A 1 88 ? 4.960 12.230 5.750 1.00 87.31 88 THR A CA 1
ATOM 663 C C . THR A 1 88 ? 3.656 11.552 6.188 1.00 87.31 88 THR A C 1
ATOM 665 O O . THR A 1 88 ? 3.004 11.994 7.134 1.00 87.31 88 THR A O 1
ATOM 668 N N . PHE A 1 89 ? 3.272 10.461 5.524 1.00 88.12 89 PHE A N 1
ATOM 669 C CA . PHE A 1 89 ? 2.082 9.688 5.874 1.00 88.12 89 PHE A CA 1
ATOM 670 C C . PHE A 1 89 ? 2.258 8.832 7.131 1.00 88.12 89 PHE A C 1
ATOM 672 O O . PHE A 1 89 ? 1.278 8.596 7.839 1.00 88.12 89 PHE A O 1
ATOM 679 N N . GLU A 1 90 ? 3.478 8.391 7.433 1.00 86.12 90 GLU A N 1
ATOM 680 C CA . GLU A 1 90 ? 3.789 7.632 8.645 1.00 86.12 90 GLU A CA 1
ATOM 681 C C . GLU A 1 90 ? 3.518 8.455 9.905 1.00 86.12 90 GLU A C 1
ATOM 683 O O . GLU A 1 90 ? 2.893 7.954 10.839 1.00 86.12 90 GLU A O 1
ATOM 688 N N . VAL A 1 91 ? 3.854 9.750 9.889 1.00 81.75 91 VAL A N 1
ATOM 689 C CA . VAL A 1 91 ? 3.495 10.678 10.974 1.00 81.75 91 VAL A CA 1
ATOM 690 C C . VAL A 1 91 ? 1.985 10.653 11.233 1.00 81.75 91 VAL A C 1
ATOM 692 O O . VAL A 1 91 ? 1.563 10.552 12.382 1.00 81.75 91 VAL A O 1
ATOM 695 N N . CYS A 1 92 ? 1.155 10.662 10.186 1.00 78.69 92 CYS A N 1
ATOM 696 C CA . CYS A 1 92 ? -0.303 10.596 10.327 1.00 78.69 92 CYS A CA 1
ATOM 697 C C . CYS A 1 92 ? -0.817 9.236 10.825 1.00 78.69 92 CYS A C 1
ATOM 699 O O . CYS A 1 92 ? -1.916 9.176 11.363 1.00 78.69 92 CYS A O 1
ATOM 701 N N . ALA A 1 93 ? -0.071 8.152 10.608 1.00 76.88 93 ALA A N 1
ATOM 702 C CA . ALA A 1 93 ? -0.468 6.798 10.991 1.00 76.88 93 ALA A CA 1
ATOM 703 C C . ALA A 1 93 ? -0.079 6.429 12.432 1.00 76.88 93 ALA A C 1
ATOM 705 O O . ALA A 1 93 ? -0.616 5.464 12.975 1.00 76.88 93 ALA A O 1
ATOM 706 N N . VAL A 1 94 ? 0.884 7.140 13.022 1.00 76.56 94 VAL A N 1
ATOM 707 C CA . VAL A 1 94 ? 1.424 6.868 14.367 1.00 76.56 94 VAL A CA 1
ATOM 708 C C . VAL A 1 94 ? 0.938 7.886 15.413 1.00 76.56 94 VAL A C 1
ATOM 710 O O . VAL A 1 94 ? 1.066 7.625 16.609 1.00 76.56 94 VAL A O 1
ATOM 713 N N . SER A 1 95 ? 0.374 9.016 14.970 1.00 60.38 95 SER A N 1
ATOM 714 C CA . SER A 1 95 ? -0.239 10.051 15.825 1.00 60.38 95 SER A CA 1
ATOM 715 C C . SER A 1 95 ? -1.622 9.643 16.320 1.00 60.38 95 SER A C 1
ATOM 717 O O . SER A 1 95 ? -1.916 9.931 17.500 1.00 60.38 95 SER A O 1
#

Sequence (95 aa):
MLFPPEHAALKPVLARWSVAFARSLKAHLREDGDVAAELQHILEPHELAVVASNANRPLAALQAMSRTISAAGLDPIATSRLDINLETFEVCAVS

pLDDT: mean 90.32, std 6.67, range [54.69, 96.81]